Protein AF-A0AA38GDD7-F1 (afdb_monomer)

InterPro domains:
  IPR000719 Protein kinase domain [PS50011] (1-85)
  IPR011009 Protein kinase-like domain superfamily [SSF56112] (45-85)
  IPR013210 Leucine-rich repeat-containing N-terminal, plant-type [PF08263] (1-34)
  IPR032675 Leucine-rich repeat domain superfamily [G3DSA:3.80.10.10] (1-82)

Radius of gyration: 24.13 Å; Cα contacts (8 Å, |Δi|>4): 47; chains: 1; bounding box: 39×44×60 Å

Secondary structure (DSSP, 8-state):
-HHHHHH----TT-TTTT--TTS-GGGSTTEEE-SSSS-EEEE--TTT-------TT-SS-------------------------

pLDDT: mean 71.91, std 17.06, range [39.81, 94.0]

Foldseek 3Di:
DVVVVVVDPDDPPCQQVPVDPVDQPCPRRQFDADPVDSHTDGGGPPPDPPPPPPPPPPPDDPPDDDDDDDDPPDDDDDDDDDDDD

Nearest PDB structures (foldseek):
  6hiv-assembly1_DB  TM=2.960E-01  e=9.534E+00  Trypanosoma brucei brucei

Sequence (85 aa):
LLSFKDSISLDPFNSLQDWSPNHNTCNWTGIICSSRRPRVVSLNLTDDMTPHIADFGISKLVFGDSMDSSTSTNALKGSIGYIAP

Organism: Taxus chinensis (NCBI:txid29808)

Solvent-accessible surface area (backbone atoms only — not comparable to full-atom values): 6257 Å² total; per-residue (Å²): 105,69,74,53,54,73,68,54,89,77,62,95,80,52,67,64,68,70,68,44,94,90,48,66,70,64,76,22,70,44,39,38,49,45,95,88,47,104,41,83,74,48,78,50,73,71,92,73,64,72,82,77,75,73,68,92,78,69,89,81,78,82,75,77,90,78,90,85,79,93,73,88,74,82,81,82,86,81,79,94,83,87,85,81,136

Mean predicted aligned error: 16.7 Å

Structure (mmCIF, N/CA/C/O backbone):
data_AF-A0AA38GDD7-F1
#
_entry.id   AF-A0AA38GDD7-F1
#
loop_
_atom_site.group_PDB
_atom_site.id
_atom_site.type_symbol
_atom_site.label_atom_id
_atom_site.label_alt_id
_atom_site.label_comp_id
_atom_site.label_asym_id
_atom_site.label_entity_id
_atom_site.label_seq_id
_atom_site.pdbx_PDB_ins_code
_atom_site.Cartn_x
_atom_site.Cartn_y
_atom_site.Cartn_z
_atom_site.occupancy
_atom_site.B_iso_or_equiv
_atom_site.auth_seq_id
_atom_site.auth_comp_id
_atom_site.auth_asym_id
_atom_site.auth_atom_id
_atom_site.pdbx_PDB_model_num
ATOM 1 N N . LEU A 1 1 ? -2.565 -6.387 -6.586 1.00 84.06 1 LEU A N 1
ATOM 2 C CA . LEU A 1 1 ? -2.420 -5.343 -5.545 1.00 84.06 1 LEU A CA 1
ATOM 3 C C . LEU A 1 1 ? -3.673 -4.486 -5.424 1.00 84.06 1 LEU A C 1
ATOM 5 O O . LEU A 1 1 ? -4.105 -4.289 -4.306 1.00 84.06 1 LEU A O 1
ATOM 9 N N . LEU A 1 2 ? -4.319 -4.064 -6.519 1.00 85.56 2 LEU A N 1
ATOM 10 C CA . LEU A 1 2 ? -5.642 -3.418 -6.426 1.00 85.56 2 LEU A CA 1
ATOM 11 C C . LEU A 1 2 ? -6.695 -4.330 -5.770 1.00 85.56 2 LEU A C 1
ATOM 13 O O . LEU A 1 2 ? -7.317 -3.929 -4.804 1.00 85.56 2 LEU A O 1
ATOM 17 N N . SER A 1 3 ? -6.749 -5.610 -6.153 1.00 85.19 3 SER A N 1
ATOM 18 C CA . SER A 1 3 ? -7.586 -6.609 -5.465 1.00 85.19 3 SER A CA 1
ATOM 19 C C . SER A 1 3 ? -7.261 -6.795 -3.977 1.00 85.19 3 SER A C 1
ATOM 21 O O . SER A 1 3 ? -8.106 -7.224 -3.203 1.00 85.19 3 SER A O 1
ATOM 23 N N . PHE A 1 4 ? -6.020 -6.504 -3.580 1.00 86.00 4 PHE A N 1
ATOM 24 C CA . PHE A 1 4 ? -5.602 -6.549 -2.184 1.00 86.00 4 PHE A CA 1
ATOM 25 C C . PHE A 1 4 ? -6.057 -5.283 -1.445 1.00 86.00 4 PHE A C 1
ATOM 27 O O . PHE A 1 4 ? -6.596 -5.394 -0.351 1.00 86.00 4 PHE A O 1
ATOM 34 N N . LYS A 1 5 ? -5.946 -4.103 -2.071 1.00 85.38 5 LYS A N 1
ATOM 35 C CA . LYS A 1 5 ? -6.555 -2.861 -1.573 1.00 85.38 5 LYS A CA 1
ATOM 36 C C . LYS A 1 5 ? -8.059 -3.033 -1.345 1.00 85.38 5 LYS A C 1
ATOM 38 O O . LYS A 1 5 ? -8.535 -2.687 -0.276 1.00 85.38 5 LYS A O 1
ATOM 43 N N . ASP A 1 6 ? -8.772 -3.650 -2.287 1.00 86.19 6 ASP A N 1
ATOM 44 C CA . ASP A 1 6 ? -10.217 -3.898 -2.165 1.00 86.19 6 ASP A CA 1
ATOM 45 C C . ASP A 1 6 ? -10.568 -4.869 -1.021 1.00 86.19 6 ASP A C 1
ATOM 47 O O . ASP A 1 6 ? -11.683 -4.847 -0.505 1.00 86.19 6 ASP A O 1
ATOM 51 N N . SER A 1 7 ? -9.623 -5.726 -0.611 1.00 85.25 7 SER A N 1
ATOM 52 C CA . SER A 1 7 ? -9.801 -6.645 0.522 1.00 85.25 7 SER A CA 1
ATOM 53 C C . SER A 1 7 ? -9.571 -5.995 1.891 1.00 85.25 7 SER A C 1
ATOM 55 O O . SER A 1 7 ? -9.909 -6.591 2.913 1.00 85.25 7 SER A O 1
ATOM 57 N N . ILE A 1 8 ? -9.014 -4.781 1.927 1.00 82.06 8 ILE A N 1
ATOM 58 C CA . ILE A 1 8 ? -8.794 -4.022 3.157 1.00 82.06 8 ILE A CA 1
ATOM 59 C C . ILE A 1 8 ? -10.007 -3.121 3.377 1.00 82.06 8 ILE A C 1
ATOM 61 O O . ILE A 1 8 ? -10.206 -2.126 2.689 1.00 82.06 8 ILE A O 1
ATOM 65 N N . SER A 1 9 ? -10.835 -3.477 4.358 1.00 80.88 9 SER A N 1
ATOM 66 C CA . SER A 1 9 ? -12.060 -2.735 4.682 1.00 80.88 9 SER A CA 1
ATOM 67 C C . SER A 1 9 ? -11.826 -1.508 5.567 1.00 80.88 9 SER A C 1
ATOM 69 O O . SER A 1 9 ? -12.715 -0.674 5.710 1.00 80.88 9 SER A O 1
ATOM 71 N N . LEU A 1 10 ? -10.664 -1.430 6.218 1.00 76.94 10 LEU A N 1
ATOM 72 C CA . LEU A 1 10 ? -10.315 -0.409 7.200 1.00 76.94 10 LEU A CA 1
ATOM 73 C C . LEU A 1 10 ? -8.950 0.175 6.841 1.00 76.94 10 LEU A C 1
ATOM 75 O O . LEU A 1 10 ? -7.923 -0.454 7.075 1.00 76.94 10 LEU A O 1
ATOM 79 N N . ASP A 1 11 ? -8.971 1.385 6.290 1.00 80.75 11 ASP A N 1
ATOM 80 C CA . ASP A 1 11 ? -7.791 2.215 6.033 1.00 80.75 11 ASP A CA 1
ATOM 81 C C . ASP A 1 11 ? -7.989 3.586 6.713 1.00 80.75 11 ASP A C 1
ATOM 83 O O . ASP A 1 11 ? -8.316 4.575 6.054 1.00 80.75 11 ASP A O 1
ATOM 87 N N . PRO A 1 12 ? -7.910 3.651 8.058 1.00 81.69 12 PRO A N 1
ATOM 88 C CA . PRO A 1 12 ? -8.248 4.854 8.825 1.00 81.69 12 PRO A CA 1
ATOM 89 C C . PRO A 1 12 ? -7.318 6.042 8.549 1.00 81.69 12 PRO A C 1
ATOM 91 O O . PRO A 1 12 ? -7.717 7.188 8.755 1.00 81.69 12 PRO A O 1
ATOM 94 N N . PHE A 1 13 ? -6.104 5.777 8.072 1.00 82.31 13 PHE A N 1
ATOM 95 C CA . PHE A 1 13 ? -5.094 6.788 7.761 1.00 82.31 13 PHE A CA 1
ATOM 96 C C . PHE A 1 13 ? -4.972 7.065 6.263 1.00 82.31 13 PHE A C 1
ATOM 98 O O . PHE A 1 13 ? -4.209 7.944 5.865 1.00 82.31 13 PHE A O 1
ATOM 105 N N . ASN A 1 14 ? -5.777 6.381 5.441 1.00 85.00 14 ASN A N 1
ATOM 106 C CA . ASN A 1 14 ? -5.801 6.547 3.993 1.00 85.00 14 ASN A CA 1
ATOM 107 C C . ASN A 1 14 ? -4.426 6.259 3.353 1.00 85.00 14 ASN A C 1
ATOM 109 O O . ASN A 1 14 ? -4.036 6.877 2.359 1.00 85.00 14 ASN A O 1
ATOM 113 N N . SER A 1 15 ? -3.694 5.308 3.935 1.00 83.94 15 SER A N 1
ATOM 114 C CA . SER A 1 15 ? -2.324 4.935 3.573 1.00 83.94 15 SER A CA 1
ATOM 115 C C . SER A 1 15 ? -2.250 4.243 2.205 1.00 83.94 15 SER A C 1
ATOM 117 O O . SER A 1 15 ? -1.172 4.124 1.625 1.00 83.94 15 SER A O 1
ATOM 119 N N . LEU A 1 16 ? -3.391 3.817 1.647 1.00 87.69 16 LEU A N 1
ATOM 120 C CA . LEU A 1 16 ? -3.504 3.195 0.322 1.00 87.69 16 LEU A CA 1
ATOM 121 C C . LEU A 1 16 ? -4.112 4.132 -0.738 1.00 87.69 16 LEU A C 1
ATOM 123 O O . LEU A 1 16 ? -4.515 3.672 -1.817 1.00 87.69 16 LEU A O 1
ATOM 127 N N . GLN A 1 17 ? -4.237 5.436 -0.468 1.00 87.31 17 GLN A N 1
ATOM 128 C CA . GLN A 1 17 ? -4.920 6.381 -1.364 1.00 87.31 17 GLN A CA 1
ATOM 129 C C . GLN A 1 17 ? -4.292 6.444 -2.762 1.00 87.31 17 GLN A C 1
ATOM 131 O O . GLN A 1 17 ? -5.003 6.456 -3.769 1.00 87.31 17 GLN A O 1
ATOM 136 N N . ASP A 1 18 ? -2.966 6.451 -2.829 1.00 89.00 18 ASP A N 1
ATOM 137 C CA . ASP A 1 18 ? -2.162 6.605 -4.043 1.00 89.00 18 ASP A CA 1
ATOM 138 C C . ASP A 1 18 ? -2.070 5.328 -4.896 1.00 89.00 18 ASP A C 1
ATOM 140 O O . ASP A 1 18 ? -1.576 5.358 -6.027 1.00 89.00 18 ASP A O 1
ATOM 144 N N . TRP A 1 19 ? -2.619 4.214 -4.405 1.00 90.94 19 TRP A N 1
ATOM 145 C CA . TRP A 1 19 ? -2.722 2.962 -5.147 1.00 90.94 19 TRP A CA 1
ATOM 146 C C . TRP A 1 19 ? -3.785 3.091 -6.242 1.00 90.94 19 TRP A C 1
ATOM 148 O O . TRP A 1 19 ? -4.978 2.849 -6.019 1.00 90.94 19 TRP A O 1
ATOM 158 N N . SER A 1 20 ? -3.336 3.485 -7.433 1.00 89.88 20 SER A N 1
ATOM 159 C CA . SER A 1 20 ? -4.159 3.743 -8.616 1.00 89.88 20 SER A CA 1
ATOM 160 C C . SER A 1 20 ? -3.588 3.044 -9.852 1.00 89.88 20 SER A C 1
ATOM 162 O O . SER A 1 20 ? -2.374 3.101 -10.061 1.00 89.88 20 SER A O 1
ATOM 164 N N . PRO A 1 21 ? -4.430 2.448 -10.723 1.00 88.50 21 PRO A N 1
ATOM 165 C CA . PRO A 1 21 ? -3.978 1.797 -11.958 1.00 88.50 21 PRO A CA 1
ATOM 166 C C . PRO A 1 21 ? -3.244 2.746 -12.916 1.00 88.50 21 PRO A C 1
ATOM 168 O O . PRO A 1 21 ? -2.497 2.289 -13.776 1.00 88.50 21 PRO A O 1
ATOM 171 N N . ASN A 1 22 ? -3.441 4.058 -12.762 1.00 88.25 22 ASN A N 1
ATOM 172 C CA . ASN A 1 22 ? -2.844 5.078 -13.622 1.00 88.25 22 ASN A CA 1
ATOM 173 C C . ASN A 1 22 ? -1.410 5.452 -13.208 1.00 88.25 22 ASN A C 1
ATOM 175 O O . ASN A 1 22 ? -0.734 6.179 -13.930 1.00 88.25 22 ASN A O 1
ATOM 179 N N . HIS A 1 23 ? -0.950 4.986 -12.044 1.00 86.25 23 HIS A N 1
ATOM 180 C CA . HIS A 1 23 ? 0.372 5.286 -11.501 1.00 86.25 23 HIS A CA 1
ATOM 181 C C . HIS A 1 23 ? 1.242 4.030 -11.469 1.00 86.25 23 HIS A C 1
ATOM 183 O O . HIS A 1 23 ? 0.753 2.910 -11.325 1.00 86.25 23 HIS A O 1
ATOM 189 N N . ASN A 1 24 ? 2.559 4.219 -11.571 1.00 89.69 24 ASN A N 1
ATOM 190 C CA . ASN A 1 24 ? 3.500 3.117 -11.425 1.00 89.69 24 ASN A CA 1
ATOM 191 C C . ASN A 1 24 ? 3.408 2.532 -10.009 1.00 89.69 24 ASN A C 1
ATOM 193 O O . ASN A 1 24 ? 3.521 3.260 -9.026 1.00 89.69 24 ASN A O 1
ATOM 197 N N . THR A 1 25 ? 3.275 1.212 -9.915 1.00 90.75 25 THR A N 1
ATOM 198 C CA . THR A 1 25 ? 3.140 0.469 -8.657 1.00 90.75 25 THR A CA 1
ATOM 199 C C . THR A 1 25 ? 4.301 0.712 -7.692 1.00 90.75 25 THR A C 1
ATOM 201 O O . THR A 1 25 ? 4.107 0.701 -6.485 1.00 90.75 25 THR A O 1
ATOM 204 N N . CYS A 1 26 ? 5.507 0.970 -8.206 1.00 91.00 26 CYS A N 1
ATOM 205 C CA . CYS A 1 26 ? 6.679 1.265 -7.377 1.00 91.00 26 CYS A CA 1
ATOM 206 C C . CYS A 1 26 ? 6.657 2.649 -6.714 1.00 91.00 26 CYS A C 1
ATOM 208 O O . CYS A 1 26 ? 7.496 2.906 -5.860 1.00 91.00 26 CYS A O 1
ATOM 210 N N . ASN A 1 27 ? 5.744 3.532 -7.126 1.00 90.81 27 ASN A N 1
ATOM 211 C CA . ASN A 1 27 ? 5.573 4.849 -6.515 1.00 90.81 27 ASN A CA 1
ATOM 212 C C . ASN A 1 27 ? 4.510 4.839 -5.415 1.00 90.81 27 ASN A C 1
ATOM 214 O O . ASN A 1 27 ? 4.285 5.876 -4.804 1.00 90.81 27 ASN A O 1
ATOM 218 N N . TRP A 1 28 ? 3.828 3.712 -5.215 1.00 91.25 28 TRP A N 1
ATOM 219 C CA . TRP A 1 28 ? 2.796 3.602 -4.201 1.00 91.25 28 TRP A CA 1
ATOM 220 C C . TRP A 1 28 ? 3.402 3.538 -2.802 1.00 91.25 28 TRP A C 1
ATOM 222 O O . TRP A 1 28 ? 4.443 2.912 -2.577 1.00 91.25 28 TRP A O 1
ATOM 232 N N . THR A 1 29 ? 2.699 4.137 -1.853 1.00 89.06 29 THR A N 1
ATOM 233 C CA . THR A 1 29 ? 3.061 4.173 -0.442 1.00 89.06 29 THR A CA 1
ATOM 234 C C . THR A 1 29 ? 3.171 2.750 0.091 1.00 89.06 29 THR A C 1
ATOM 236 O O . THR A 1 29 ? 2.337 1.883 -0.188 1.00 89.06 29 THR A O 1
ATOM 239 N N . GLY A 1 30 ? 4.271 2.488 0.798 1.00 88.19 30 GLY A N 1
ATOM 240 C CA . GLY A 1 30 ? 4.582 1.177 1.357 1.00 88.19 30 GLY A CA 1
ATOM 241 C C . GLY A 1 30 ? 5.119 0.144 0.361 1.00 88.19 30 GLY A C 1
ATOM 242 O O . GLY A 1 30 ? 5.513 -0.942 0.782 1.00 88.19 30 GLY A O 1
ATOM 243 N N . ILE A 1 31 ? 5.194 0.421 -0.945 1.00 91.50 31 ILE A N 1
ATOM 244 C CA . ILE A 1 31 ? 5.706 -0.554 -1.920 1.00 91.50 31 ILE A CA 1
ATOM 245 C C . ILE A 1 31 ? 7.215 -0.431 -2.106 1.00 91.50 31 ILE A C 1
ATOM 247 O O . ILE A 1 31 ? 7.754 0.628 -2.410 1.00 91.50 31 ILE A O 1
ATOM 251 N N . ILE A 1 32 ? 7.905 -1.565 -2.003 1.00 91.00 32 ILE A N 1
ATOM 252 C CA . ILE A 1 32 ? 9.338 -1.676 -2.261 1.00 91.00 32 ILE A CA 1
ATOM 253 C C . ILE A 1 32 ? 9.531 -2.492 -3.537 1.00 91.00 32 ILE A C 1
ATOM 255 O O . ILE A 1 32 ? 9.145 -3.663 -3.626 1.00 91.00 32 ILE A O 1
ATOM 259 N N . CYS A 1 33 ? 10.166 -1.879 -4.532 1.00 93.19 33 CYS A N 1
ATOM 260 C CA . CYS A 1 33 ? 10.519 -2.521 -5.794 1.00 93.19 33 CYS A CA 1
ATOM 261 C C . CYS A 1 33 ? 11.993 -2.928 -5.861 1.00 93.19 33 CYS A C 1
ATOM 263 O O . CYS A 1 33 ? 12.851 -2.385 -5.169 1.00 93.19 33 CYS A O 1
ATOM 265 N N . SER A 1 34 ? 12.297 -3.900 -6.722 1.00 93.56 34 SER A N 1
ATOM 266 C CA . SER A 1 34 ? 13.675 -4.298 -7.009 1.00 93.56 34 SER A CA 1
ATOM 267 C C . SER A 1 34 ? 14.442 -3.166 -7.697 1.00 93.56 34 SER A C 1
ATOM 269 O O . SER A 1 34 ? 13.946 -2.543 -8.631 1.00 93.56 34 SER A O 1
ATOM 271 N N . SER A 1 35 ? 15.707 -2.969 -7.325 1.00 88.88 35 SER A N 1
ATOM 272 C CA . SER A 1 35 ? 16.580 -1.981 -7.976 1.00 88.88 35 SER A CA 1
ATOM 273 C C . SER A 1 35 ? 16.944 -2.343 -9.420 1.00 88.88 35 SER A C 1
ATOM 275 O O . SER A 1 35 ? 17.402 -1.487 -10.168 1.00 88.88 35 SER A O 1
ATOM 277 N N . ARG A 1 3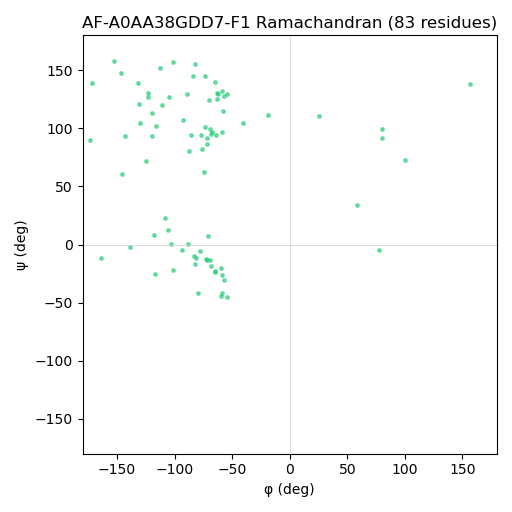6 ? 16.788 -3.614 -9.824 1.00 89.75 36 ARG A N 1
ATOM 278 C CA . ARG A 1 36 ? 17.197 -4.089 -11.161 1.00 89.75 36 ARG A CA 1
ATOM 279 C C . ARG A 1 36 ? 16.047 -4.231 -12.152 1.00 89.75 36 ARG A C 1
ATOM 281 O O . ARG A 1 36 ? 16.292 -4.288 -13.354 1.00 89.75 36 ARG A O 1
ATOM 288 N N . ARG A 1 37 ? 14.812 -4.372 -11.670 1.00 87.00 37 ARG A N 1
ATOM 289 C CA . ARG A 1 37 ? 13.611 -4.592 -12.490 1.00 87.00 37 ARG A CA 1
ATOM 290 C C . ARG A 1 37 ? 12.415 -3.913 -11.820 1.00 87.00 37 ARG A C 1
ATOM 292 O O . ARG A 1 37 ? 12.352 -3.939 -10.596 1.00 87.00 37 ARG A O 1
ATOM 299 N N . PRO A 1 38 ? 11.428 -3.404 -12.579 1.00 84.38 38 PRO A N 1
ATOM 300 C CA . PRO A 1 38 ? 10.209 -2.813 -12.026 1.00 84.38 38 PRO A CA 1
ATOM 301 C C . PRO A 1 38 ? 9.261 -3.908 -11.505 1.00 84.38 38 PRO A C 1
ATOM 303 O O . PRO A 1 38 ? 8.171 -4.125 -12.024 1.00 84.38 38 PRO A O 1
ATOM 306 N N . ARG A 1 39 ? 9.716 -4.669 -10.508 1.00 90.25 39 ARG A N 1
ATOM 307 C CA . ARG A 1 39 ? 8.964 -5.734 -9.850 1.00 90.25 39 ARG A CA 1
ATOM 308 C C . ARG A 1 39 ? 8.904 -5.428 -8.366 1.00 90.25 39 ARG A C 1
ATOM 310 O O . ARG A 1 39 ? 9.940 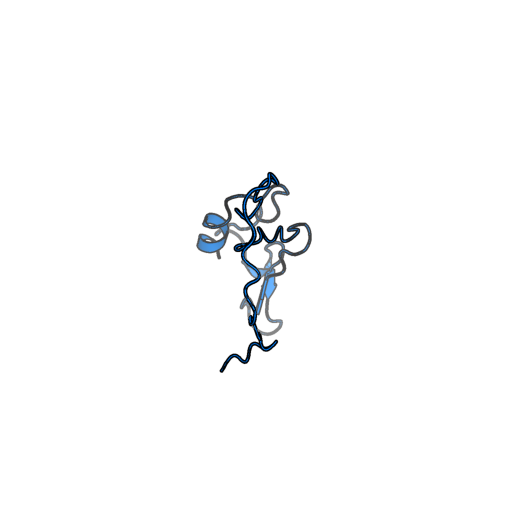-5.194 -7.746 1.00 90.25 39 ARG A O 1
ATOM 317 N N . VAL A 1 40 ? 7.703 -5.500 -7.809 1.00 91.06 40 VAL A N 1
ATOM 318 C CA . VAL A 1 40 ? 7.478 -5.423 -6.366 1.00 91.06 40 VAL A CA 1
ATOM 319 C C . VAL A 1 40 ? 8.180 -6.600 -5.683 1.00 91.06 40 VAL A C 1
ATOM 321 O O . VAL A 1 40 ? 8.044 -7.750 -6.111 1.00 91.06 40 VAL A O 1
ATOM 324 N N . VAL A 1 41 ? 8.972 -6.307 -4.656 1.00 94.00 41 VAL A N 1
ATOM 325 C CA . VAL A 1 41 ? 9.712 -7.304 -3.864 1.00 94.00 41 VAL A CA 1
ATOM 326 C C . VAL A 1 41 ? 9.281 -7.328 -2.408 1.00 94.00 41 VAL A C 1
ATOM 328 O O . VAL A 1 41 ? 9.425 -8.364 -1.769 1.00 94.00 41 VAL A O 1
ATOM 331 N N . SER A 1 42 ? 8.749 -6.223 -1.890 1.00 88.56 42 SER A N 1
ATOM 332 C CA . SER A 1 42 ? 8.234 -6.151 -0.528 1.00 88.56 42 SER A CA 1
ATOM 333 C C . SER A 1 42 ? 7.133 -5.096 -0.422 1.00 88.56 42 SER A C 1
ATOM 335 O O . SER A 1 42 ? 7.035 -4.194 -1.257 1.00 88.56 42 SER A O 1
ATOM 337 N N . LEU A 1 43 ? 6.293 -5.254 0.593 1.00 87.81 43 LEU A N 1
ATOM 338 C CA . LEU A 1 43 ? 5.185 -4.378 0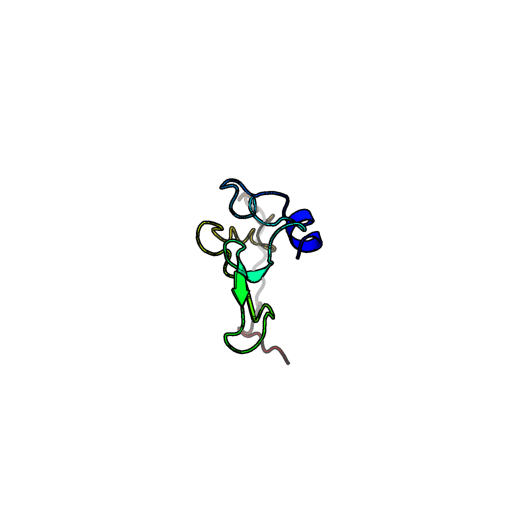.936 1.00 87.81 43 LEU A CA 1
ATOM 339 C C . LEU A 1 43 ? 5.282 -4.079 2.437 1.00 87.81 43 LEU A C 1
ATOM 341 O O . LEU A 1 43 ? 5.281 -4.997 3.252 1.00 87.81 43 LEU A O 1
ATOM 345 N N . ASN A 1 44 ? 5.394 -2.803 2.782 1.00 85.06 44 ASN A N 1
ATOM 346 C C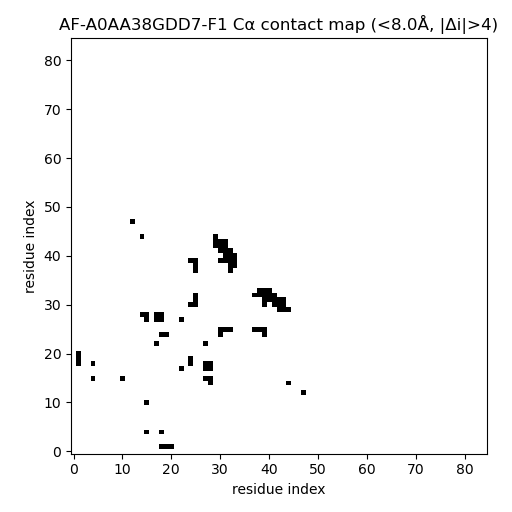A . ASN A 1 44 ? 5.516 -2.283 4.132 1.00 85.06 44 ASN A CA 1
ATOM 347 C C . ASN A 1 44 ? 4.290 -1.410 4.438 1.00 85.06 44 ASN A C 1
ATOM 349 O O . ASN A 1 44 ? 4.216 -0.273 3.987 1.00 85.06 44 ASN A O 1
ATOM 353 N N . LEU A 1 45 ? 3.340 -1.960 5.193 1.00 77.88 45 LEU A N 1
ATOM 354 C CA . LEU A 1 45 ? 2.117 -1.276 5.645 1.00 77.88 45 LEU A CA 1
ATOM 355 C C . LEU A 1 45 ? 2.171 -0.962 7.148 1.00 77.88 45 LEU A C 1
ATOM 357 O O . LEU A 1 45 ? 1.148 -0.881 7.816 1.00 77.88 45 LEU A O 1
ATOM 361 N N . THR A 1 46 ? 3.379 -0.886 7.704 1.00 70.25 46 THR A N 1
ATOM 362 C CA . THR A 1 46 ? 3.601 -0.939 9.157 1.00 70.25 46 THR A CA 1
ATOM 363 C C . THR A 1 46 ? 3.537 0.426 9.839 1.00 70.25 46 THR A C 1
ATOM 365 O O . THR A 1 46 ? 3.757 0.488 11.043 1.00 70.25 46 THR A O 1
ATOM 368 N N . ASP A 1 47 ? 3.285 1.513 9.105 1.00 63.22 47 ASP A N 1
ATOM 369 C CA . ASP A 1 47 ? 3.406 2.866 9.671 1.00 63.22 47 ASP A CA 1
ATOM 370 C C . ASP A 1 47 ? 2.284 3.196 10.677 1.00 63.22 47 ASP A C 1
ATOM 372 O O . ASP A 1 47 ? 2.399 4.137 11.456 1.00 63.22 47 ASP A O 1
ATOM 376 N N . ASP A 1 48 ? 1.218 2.388 10.718 1.00 54.88 48 ASP A N 1
ATOM 377 C CA . ASP A 1 48 ? 0.034 2.673 11.536 1.00 54.88 48 ASP A CA 1
ATOM 378 C C . ASP A 1 48 ? -0.926 1.489 11.776 1.00 54.88 48 ASP A C 1
ATOM 380 O O . ASP A 1 48 ? -1.805 1.571 12.639 1.00 54.88 48 ASP A O 1
ATOM 384 N N . MET A 1 49 ? -0.778 0.370 11.060 1.00 54.78 49 MET A N 1
ATOM 385 C CA . MET A 1 49 ? -1.575 -0.831 11.297 1.00 54.78 49 MET A CA 1
ATOM 386 C C . MET A 1 49 ? -1.059 -1.540 12.548 1.00 54.78 49 MET A C 1
ATOM 388 O O . MET A 1 49 ? -0.279 -2.489 12.466 1.00 54.78 49 MET A O 1
ATOM 392 N N . THR A 1 50 ? -1.490 -1.090 13.729 1.00 54.09 50 THR A N 1
ATOM 393 C CA . THR A 1 50 ? -1.358 -1.879 14.954 1.00 54.09 50 THR A CA 1
ATOM 394 C C . THR A 1 50 ? -2.082 -3.202 14.721 1.00 54.09 50 THR A C 1
ATOM 396 O O . THR A 1 50 ? -3.302 -3.205 14.526 1.00 54.09 50 THR A O 1
ATOM 399 N N . PRO A 1 51 ? -1.382 -4.351 14.708 1.00 52.59 51 PRO A N 1
ATOM 400 C CA . PRO A 1 51 ? -2.057 -5.627 14.601 1.00 52.59 51 PRO A CA 1
ATOM 401 C C . PRO A 1 51 ? 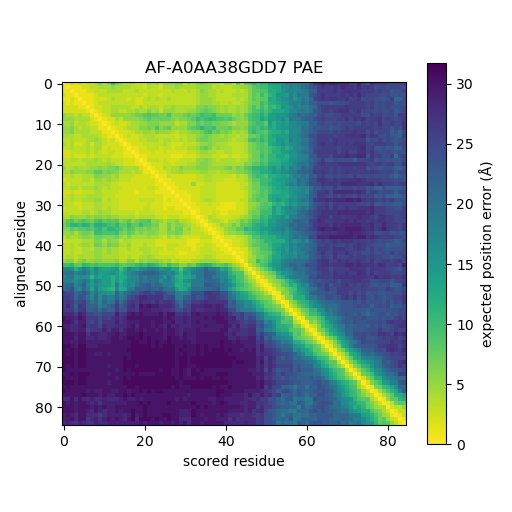-2.830 -5.833 15.902 1.00 52.59 51 PRO A C 1
ATOM 403 O O . PRO A 1 51 ? -2.295 -6.299 16.907 1.00 52.59 51 PRO A O 1
ATOM 406 N N . HIS A 1 52 ? -4.107 -5.464 15.897 1.00 55.38 52 HIS A N 1
ATOM 407 C CA . HIS A 1 52 ? -5.049 -5.931 16.894 1.00 55.38 52 HIS A CA 1
ATOM 408 C C . HIS A 1 52 ? -5.286 -7.399 16.571 1.00 55.38 52 HIS A C 1
ATOM 410 O O . HIS A 1 52 ? -6.174 -7.755 15.799 1.00 55.38 52 HIS A O 1
ATOM 416 N N . ILE A 1 53 ? -4.418 -8.252 17.111 1.00 60.53 53 ILE A N 1
ATOM 417 C CA . ILE A 1 53 ? -4.654 -9.685 17.179 1.00 60.53 53 ILE A CA 1
ATOM 418 C C . ILE A 1 53 ? -5.951 -9.823 17.979 1.00 60.53 53 ILE A C 1
ATOM 420 O O . ILE A 1 53 ? -5.950 -9.718 19.205 1.00 60.53 53 ILE A O 1
ATOM 424 N N . ALA A 1 54 ? -7.078 -9.968 17.283 1.00 57.84 54 ALA A N 1
ATOM 425 C CA . ALA A 1 54 ? -8.294 -10.452 17.900 1.00 57.84 54 ALA A CA 1
ATOM 426 C C . ALA A 1 54 ? -7.987 -11.899 18.258 1.00 57.84 54 ALA A C 1
ATOM 428 O O . ALA A 1 54 ? -7.980 -12.767 17.392 1.00 57.84 54 ALA A O 1
ATOM 429 N N . ASP A 1 55 ? -7.603 -12.103 19.512 1.00 56.19 55 ASP A N 1
ATOM 430 C CA . ASP A 1 55 ? -7.377 -13.399 20.120 1.00 56.19 55 ASP A CA 1
ATOM 431 C C . ASP A 1 55 ? -8.469 -14.377 19.660 1.00 56.19 55 ASP A C 1
ATOM 433 O O . ASP A 1 55 ? -9.628 -14.292 20.074 1.00 56.19 55 ASP A O 1
ATOM 437 N N . PHE A 1 56 ? -8.111 -15.275 18.741 1.00 60.81 56 PHE A N 1
ATOM 438 C CA . PHE A 1 56 ? -9.049 -16.207 18.119 1.00 60.81 56 PHE A CA 1
ATOM 439 C C . PHE A 1 56 ? -9.515 -17.298 19.105 1.00 60.81 56 PHE A C 1
ATOM 441 O O . PHE A 1 56 ? -10.170 -18.250 18.684 1.00 60.81 56 PHE A O 1
ATOM 448 N N . GLY A 1 57 ? -9.168 -17.205 20.400 1.00 59.72 57 GLY A N 1
ATOM 449 C CA . GLY A 1 57 ? -9.302 -18.307 21.352 1.00 59.72 57 GLY A CA 1
ATOM 450 C C . GLY A 1 57 ? -9.821 -17.999 22.760 1.00 59.72 57 GLY A C 1
ATOM 451 O O . GLY A 1 57 ? -9.988 -18.958 23.507 1.00 59.72 57 GLY A O 1
ATOM 452 N N . ILE A 1 58 ? -10.110 -16.750 23.160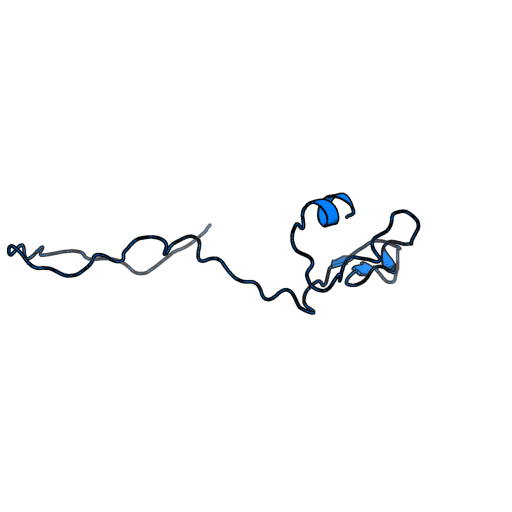 1.00 54.88 58 ILE A N 1
ATOM 453 C CA . ILE A 1 58 ? -10.551 -16.452 24.555 1.00 54.88 58 ILE A CA 1
ATOM 454 C C . ILE A 1 58 ? -11.966 -15.846 24.650 1.00 54.88 58 ILE A C 1
ATOM 456 O O . ILE A 1 58 ? -12.474 -15.527 25.727 1.00 54.88 58 ILE A O 1
ATOM 460 N N . SER A 1 59 ? -12.714 -15.804 23.547 1.00 54.12 59 SER A N 1
ATOM 461 C CA . SER A 1 59 ? -14.162 -15.595 23.645 1.00 54.12 59 SER A CA 1
ATOM 462 C C . SER A 1 59 ? -14.812 -16.836 24.265 1.00 54.12 59 SER A C 1
ATOM 464 O O . SER A 1 59 ? -15.079 -17.800 23.556 1.00 54.12 59 SER A O 1
ATOM 466 N N . LYS A 1 60 ? -15.095 -16.762 25.575 1.00 52.91 60 LYS A N 1
ATOM 467 C CA . LYS A 1 60 ? -15.905 -17.685 26.400 1.00 52.91 60 LYS A CA 1
ATOM 468 C C . LYS A 1 60 ? -15.118 -18.684 27.248 1.00 52.91 60 LYS A C 1
ATOM 470 O O . LYS A 1 60 ? -15.241 -19.873 27.021 1.00 52.91 60 LYS A O 1
ATOM 475 N N . LEU A 1 61 ? -14.471 -18.218 28.318 1.00 52.19 61 LEU A N 1
ATOM 476 C CA . LEU A 1 61 ? -14.525 -18.898 29.625 1.00 52.19 61 LEU A CA 1
ATOM 477 C C . LEU A 1 61 ? -14.478 -17.862 30.765 1.00 52.1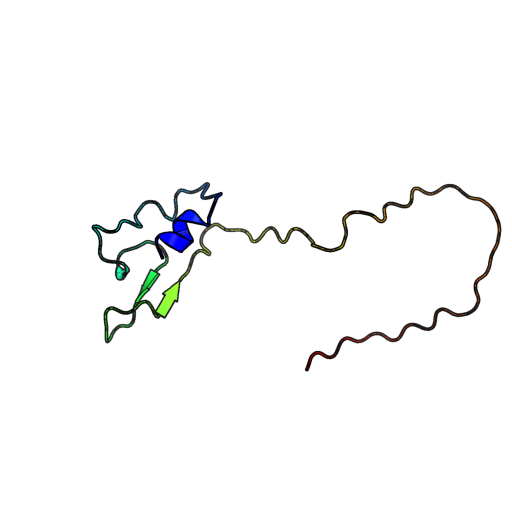9 61 LEU A C 1
ATOM 479 O O . LEU A 1 61 ? -13.584 -17.868 31.601 1.00 52.19 61 LEU A O 1
ATOM 483 N N . VAL A 1 62 ? -15.463 -16.962 30.818 1.00 52.88 62 VAL A N 1
ATOM 484 C CA . VAL A 1 62 ? -15.865 -16.370 32.104 1.00 52.88 62 VAL A CA 1
ATOM 485 C C . VAL A 1 62 ? -16.913 -17.319 32.676 1.00 52.88 62 VAL A C 1
ATOM 487 O O . VAL A 1 62 ? -1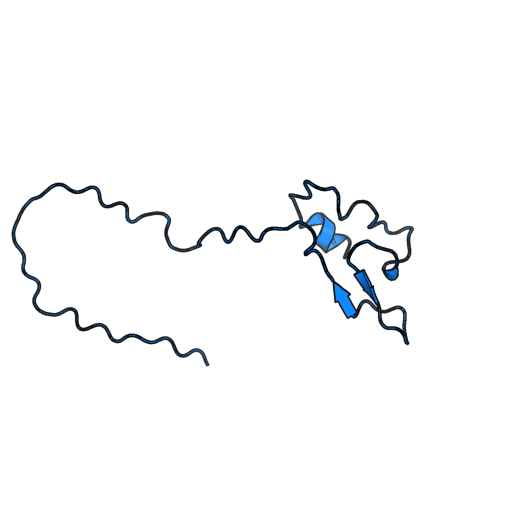8.112 -17.129 32.481 1.00 52.88 62 VAL A O 1
ATOM 490 N N . PHE A 1 63 ? -16.465 -18.413 33.295 1.00 55.91 63 PHE A N 1
ATOM 491 C CA . PHE A 1 63 ? -17.328 -19.146 34.215 1.00 55.91 63 PHE A CA 1
ATOM 492 C C . PHE A 1 63 ? -17.413 -18.292 35.474 1.00 55.91 63 PHE A C 1
ATOM 494 O O . PHE A 1 63 ? -16.461 -18.211 36.245 1.00 55.91 63 PHE A O 1
ATOM 501 N N . GLY A 1 64 ? -18.526 -17.569 35.597 1.00 42.12 64 GLY A N 1
ATOM 502 C CA . GLY A 1 64 ? -18.879 -16.872 36.821 1.00 42.12 64 GLY A CA 1
ATOM 503 C C . GLY A 1 64 ? -18.886 -17.862 37.980 1.00 42.12 64 GLY A C 1
ATOM 504 O O . GLY A 1 64 ? -19.464 -18.942 37.886 1.00 42.12 64 GLY A O 1
ATOM 505 N N . ASP A 1 65 ? -18.192 -17.483 39.040 1.00 49.28 65 ASP A N 1
ATOM 506 C CA . ASP A 1 65 ? -18.129 -18.196 40.303 1.00 49.28 65 ASP A CA 1
ATOM 507 C C . ASP A 1 65 ? -19.518 -18.261 40.963 1.00 49.28 65 ASP A C 1
ATOM 509 O O . ASP A 1 65 ? -20.183 -17.235 41.125 1.00 49.28 65 ASP A O 1
ATOM 513 N N . SER A 1 66 ? -19.980 -19.469 41.297 1.00 44.56 66 SER A N 1
ATOM 514 C CA . SER A 1 66 ? -20.870 -19.758 42.438 1.00 44.56 66 SER A CA 1
ATOM 515 C C . SER A 1 66 ? -21.068 -21.275 42.604 1.00 44.56 66 SER A C 1
ATOM 517 O O . SER A 1 66 ? -21.946 -21.884 42.004 1.00 44.56 66 SER A O 1
ATOM 519 N N . MET A 1 67 ? -20.175 -21.867 43.402 1.00 53.53 67 MET A N 1
ATOM 520 C CA . MET A 1 67 ? -20.400 -22.930 44.399 1.00 53.53 67 MET A CA 1
ATOM 521 C C . MET A 1 67 ? -21.613 -23.873 44.216 1.00 53.53 67 MET A C 1
ATOM 523 O O . MET A 1 67 ? -22.737 -23.472 44.489 1.00 53.53 67 MET A O 1
ATOM 527 N N . ASP A 1 68 ? -21.362 -25.153 43.886 1.00 42.72 68 ASP A N 1
ATOM 528 C CA . ASP A 1 68 ? -21.838 -26.291 44.698 1.00 42.72 68 ASP A CA 1
ATOM 529 C C . ASP A 1 68 ? -21.283 -27.666 44.259 1.00 42.72 68 ASP A C 1
ATOM 531 O O . ASP A 1 68 ? -21.249 -28.025 43.085 1.00 42.72 68 ASP A O 1
ATOM 535 N N . SER A 1 69 ? -20.939 -28.461 45.278 1.00 39.81 69 SER A N 1
ATOM 536 C CA . SER A 1 69 ? -20.648 -29.904 45.292 1.00 39.81 69 SER A CA 1
ATOM 537 C C . SER A 1 69 ? -19.258 -30.394 44.849 1.00 39.81 69 SER A C 1
ATOM 539 O O . SER A 1 69 ? -18.939 -30.603 43.681 1.00 39.81 69 SER A O 1
ATOM 541 N N . SER A 1 70 ? -18.445 -30.664 45.869 1.00 52.28 70 SER A N 1
ATOM 542 C CA . SER A 1 70 ? -17.275 -31.540 45.922 1.00 52.28 70 SER A CA 1
ATOM 543 C C . SER A 1 70 ? -17.194 -32.586 44.800 1.00 52.28 70 SER A C 1
ATOM 545 O O . SER A 1 70 ? -17.914 -33.579 44.807 1.00 52.28 70 SER A O 1
ATOM 547 N N . THR A 1 71 ? -16.232 -32.451 43.888 1.00 43.94 71 THR A N 1
ATOM 548 C CA . THR A 1 71 ? -15.649 -33.611 43.198 1.00 43.94 71 THR A CA 1
ATOM 549 C C . THR A 1 71 ? -14.158 -33.358 43.002 1.00 43.94 71 THR A C 1
ATOM 551 O O . THR A 1 71 ? -13.734 -32.713 42.048 1.00 43.94 71 THR A O 1
ATOM 554 N N . SER A 1 72 ? -13.340 -33.833 43.943 1.00 49.72 72 SER A N 1
ATOM 555 C CA . SER A 1 72 ? -11.889 -33.898 43.782 1.00 49.72 72 SER A CA 1
ATOM 556 C C . SER A 1 72 ? -11.570 -34.860 42.637 1.00 49.72 72 SER A C 1
ATOM 558 O O . SER A 1 72 ? -11.493 -36.072 42.838 1.00 49.72 72 SER A O 1
ATOM 560 N N . THR A 1 73 ? -11.407 -34.352 41.417 1.00 53.38 73 THR A N 1
ATOM 561 C CA . THR A 1 73 ? -10.878 -35.162 40.320 1.00 53.38 73 THR A CA 1
ATOM 562 C C . THR A 1 73 ? -9.373 -35.278 40.503 1.00 53.38 73 THR A C 1
ATOM 564 O O . THR A 1 73 ? -8.597 -34.414 40.095 1.00 53.38 73 THR A O 1
ATOM 567 N N . ASN A 1 74 ? -8.959 -36.357 41.158 1.00 56.47 74 ASN A N 1
ATOM 568 C CA . ASN A 1 74 ? -7.588 -36.827 41.084 1.00 56.47 74 ASN A CA 1
ATOM 569 C C . ASN A 1 74 ? -7.252 -37.091 39.606 1.00 56.47 74 ASN A C 1
ATOM 571 O O . ASN A 1 74 ? -7.966 -37.835 38.940 1.00 56.47 74 ASN A O 1
ATOM 575 N N . ALA A 1 75 ? -6.149 -36.504 39.138 1.00 61.78 75 ALA A N 1
ATOM 576 C CA . ALA A 1 75 ? -5.536 -36.670 37.817 1.00 61.78 75 ALA A CA 1
ATOM 577 C C . ALA A 1 75 ? -6.141 -35.876 36.638 1.00 61.78 75 ALA A C 1
ATOM 579 O O . ALA A 1 75 ? -6.916 -36.383 35.834 1.00 61.78 75 ALA A O 1
ATOM 580 N N . LEU A 1 76 ? -5.583 -34.682 36.418 1.00 54.59 76 LEU A N 1
ATOM 581 C CA . LEU A 1 76 ? -5.278 -34.194 35.071 1.00 54.59 76 LEU A CA 1
ATOM 582 C C . LEU A 1 76 ? -3.766 -33.947 34.994 1.00 54.59 76 LEU A C 1
ATOM 584 O O . LEU A 1 76 ? -3.260 -32.898 35.383 1.00 54.59 76 LEU A O 1
ATOM 588 N N . LYS A 1 77 ? -3.025 -34.960 34.535 1.00 57.16 77 LYS A N 1
ATOM 589 C CA . LYS A 1 77 ? -1.606 -34.839 34.180 1.00 57.16 77 LYS A CA 1
ATOM 590 C C . LYS A 1 77 ? -1.528 -34.341 32.737 1.00 57.16 77 LYS A C 1
ATOM 592 O O . LYS A 1 77 ? -1.601 -35.140 31.810 1.00 57.16 77 LYS A O 1
ATOM 597 N N . GLY A 1 78 ? -1.412 -33.030 32.554 1.00 57.28 78 GLY A N 1
ATOM 598 C CA . GLY A 1 78 ? -1.099 -32.434 31.254 1.00 57.28 78 GLY A CA 1
ATOM 599 C C . GLY A 1 78 ? 0.410 -32.419 31.002 1.00 57.28 78 GLY A C 1
ATOM 600 O O . GLY A 1 78 ? 1.193 -32.236 31.933 1.00 57.28 78 GLY A O 1
ATOM 601 N N . SER A 1 79 ? 0.831 -32.602 29.752 1.00 64.19 79 SER A N 1
ATOM 602 C CA . SER A 1 79 ? 2.203 -32.337 29.306 1.00 64.19 79 SER A CA 1
ATOM 603 C C . SER A 1 79 ? 2.236 -31.044 28.498 1.00 64.19 79 SER A C 1
ATOM 605 O O . SER A 1 79 ? 1.479 -30.894 27.542 1.00 64.19 79 SER A O 1
ATOM 607 N N . ILE A 1 80 ? 3.118 -30.121 28.884 1.00 58.66 80 ILE A N 1
ATOM 608 C CA . ILE A 1 80 ? 3.401 -28.896 28.131 1.00 58.66 80 ILE A CA 1
ATOM 609 C C . ILE A 1 80 ? 4.144 -29.276 26.846 1.00 58.66 80 ILE A C 1
ATOM 611 O O . ILE A 1 80 ? 5.209 -29.889 26.916 1.00 58.66 80 ILE A O 1
ATOM 615 N N . GLY A 1 81 ? 3.609 -28.879 25.691 1.00 65.25 81 GLY A N 1
ATOM 616 C CA . GLY A 1 81 ? 4.348 -28.865 24.430 1.00 65.25 81 GLY A CA 1
ATOM 617 C C . GLY A 1 81 ? 3.468 -28.938 23.182 1.00 65.25 81 GLY A C 1
ATOM 618 O O . GLY A 1 81 ? 2.530 -29.726 23.119 1.00 65.25 81 GLY A O 1
ATOM 619 N N . TYR A 1 82 ? 3.822 -28.137 22.176 1.00 64.06 82 TYR A N 1
ATOM 620 C CA . TYR A 1 82 ? 3.360 -28.244 20.793 1.00 64.06 82 TYR A CA 1
ATOM 621 C C . TYR A 1 82 ? 4.601 -28.383 19.902 1.00 64.06 82 TYR A C 1
ATOM 623 O O . TYR A 1 82 ? 5.520 -27.570 20.002 1.00 64.06 82 TYR A O 1
ATOM 631 N N . ILE A 1 83 ? 4.639 -29.416 19.060 1.00 52.62 83 ILE A N 1
ATOM 632 C CA . ILE A 1 83 ? 5.625 -29.592 17.987 1.00 52.62 83 ILE A CA 1
ATOM 633 C C . ILE A 1 83 ? 4.830 -29.643 16.684 1.00 52.62 83 ILE A C 1
ATOM 635 O O . ILE A 1 83 ? 4.041 -30.566 16.481 1.00 52.62 83 ILE A O 1
ATOM 639 N N . ALA A 1 84 ? 5.009 -28.629 15.838 1.00 45.62 84 ALA A N 1
ATOM 640 C CA . ALA A 1 84 ? 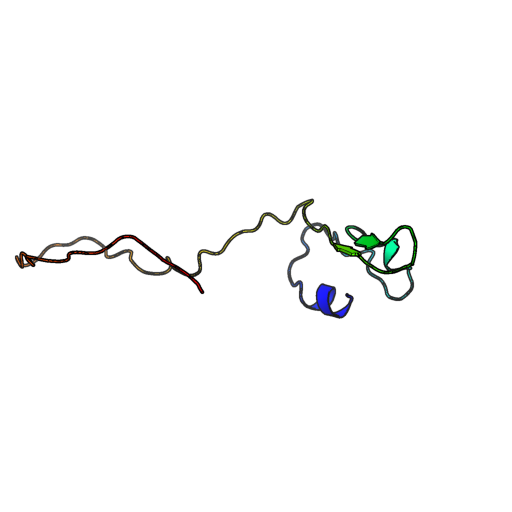4.521 -28.653 14.462 1.00 45.62 84 ALA A CA 1
ATOM 641 C C . ALA A 1 84 ? 5.501 -29.419 13.547 1.00 45.62 84 ALA A C 1
ATOM 643 O O . ALA A 1 84 ? 6.687 -29.476 13.886 1.00 45.62 84 ALA A O 1
ATOM 644 N N . PRO A 1 85 ? 5.021 -29.981 12.417 1.00 56.22 85 PRO A N 1
ATOM 645 C CA . PRO A 1 85 ? 5.846 -30.676 11.424 1.00 56.22 85 PRO A CA 1
ATOM 646 C C . PRO A 1 85 ? 6.842 -29.764 10.701 1.00 56.22 85 PRO A C 1
ATOM 648 O O . PRO A 1 85 ? 6.504 -28.577 10.482 1.00 56.22 85 PRO A O 1
#